Protein AF-A0A443SB41-F1 (afdb_monomer)

Secondary structure (DSSP, 8-state):
-PPPTTHHHHHHHEEGGGTEE----EEEE-TTS-EEEEE-----TTS-HHHHHHHHHHH-HHHHTT--TT-EEEE-GGGGGGHHHHHTTT-EEEE-----S-SS--HHHHHHHHHHHHHHHHHHHHHHHHHHH--

pLDDT: mean 75.36, std 11.05, range [42.34, 88.56]

Solvent-accessible surface area (backbone atoms only — not comparable to full-atom values): 8154 Å² total; per-residue (Å²): 130,87,75,61,82,62,55,64,54,53,65,39,17,43,24,80,93,72,75,40,77,40,84,59,74,45,72,43,65,47,88,89,61,48,72,78,48,70,54,65,63,93,51,46,44,83,61,51,59,22,57,54,52,53,49,43,57,72,73,30,66,72,64,42,68,72,59,55,76,69,40,78,45,80,46,62,75,70,34,61,85,32,45,69,62,40,47,76,60,44,30,43,74,49,59,67,74,78,78,68,97,55,95,67,74,55,73,68,57,45,50,53,38,50,52,56,53,58,55,47,46,47,59,54,51,56,53,47,53,50,52,66,74,73,104

Foldseek 3Di:
DDDPPCPVLQVQQQDPVVRHRDFDWDWDADLVLDTPDTDGDSHGNPDQPLNVVVCCCVPPPVVVVVDDQCAEDLDEPSNVVNCVVCVVVNYHYHYLDDPDPDPDDDPVSVVSNVSSVVSCVSVVVVVVVVVVVPD

Organism: NCBI:txid299467

Nearest PDB structures (foldseek):
  2ejb-assembly1_A  TM=3.699E-01  e=6.389E+00  Aquifex aeolicus
  6erg-assembly1_B  TM=3.037E-01  e=8.723E+00  Homo sapiens

Mean predicted aligned error: 9.42 Å

Structure (mmCIF, N/CA/C/O backbone):
data_AF-A0A443SB41-F1
#
_entry.id   AF-A0A443SB41-F1
#
loop_
_atom_site.group_PDB
_atom_site.id
_atom_site.type_symbol
_atom_site.label_atom_id
_atom_site.label_alt_id
_atom_site.label_comp_id
_atom_site.label_asym_id
_atom_site.label_entity_id
_atom_site.label_seq_id
_atom_site.pdbx_PDB_ins_code
_atom_site.Cartn_x
_atom_site.Cartn_y
_atom_site.Cartn_z
_atom_site.occupancy
_atom_site.B_iso_or_equiv
_atom_site.auth_seq_id
_atom_site.auth_comp_id
_atom_site.auth_asym_id
_atom_site.auth_atom_id
_atom_site.pdbx_PDB_model_num
ATOM 1 N N . MET A 1 1 ? 28.044 5.856 -30.564 1.00 42.34 1 MET A N 1
ATOM 2 C CA . MET A 1 1 ? 27.588 4.981 -29.463 1.00 42.34 1 MET A CA 1
ATOM 3 C C . MET A 1 1 ? 26.073 4.965 -29.483 1.00 42.34 1 MET A C 1
ATOM 5 O O . MET A 1 1 ? 25.466 5.955 -29.084 1.00 42.34 1 MET A O 1
ATOM 9 N N . GLU A 1 2 ? 25.469 3.894 -29.991 1.00 43.00 2 GLU A N 1
ATOM 10 C CA . GLU A 1 2 ? 24.040 3.649 -29.782 1.00 43.00 2 GLU A CA 1
ATOM 11 C C . GLU A 1 2 ? 23.792 3.474 -28.283 1.00 43.00 2 GLU A C 1
ATOM 13 O O . GLU A 1 2 ? 24.423 2.649 -27.621 1.00 43.00 2 GLU A O 1
ATOM 18 N N . LYS A 1 3 ? 22.914 4.307 -27.721 1.00 45.41 3 LYS A N 1
ATOM 19 C CA . LYS A 1 3 ? 22.423 4.106 -26.358 1.00 45.41 3 LYS A CA 1
ATOM 20 C C . LYS A 1 3 ? 21.464 2.927 -26.394 1.00 45.41 3 LYS A C 1
ATOM 22 O O . LYS A 1 3 ? 20.544 2.934 -27.204 1.00 45.41 3 LYS A O 1
ATOM 27 N N . SER A 1 4 ? 21.651 1.957 -25.503 1.00 53.81 4 SER A N 1
ATOM 28 C CA . SER A 1 4 ? 20.680 0.876 -25.351 1.00 53.81 4 SER A CA 1
ATOM 29 C C . SER A 1 4 ? 19.302 1.461 -25.032 1.00 53.81 4 SER A C 1
ATOM 31 O O . SER A 1 4 ? 19.184 2.405 -24.243 1.00 53.81 4 SER A O 1
ATOM 33 N N . GLU A 1 5 ? 18.249 0.901 -25.625 1.00 54.22 5 GLU A N 1
ATOM 34 C CA . GLU A 1 5 ? 16.858 1.332 -25.407 1.00 54.22 5 GLU A CA 1
ATOM 35 C C . GLU A 1 5 ? 16.488 1.344 -23.906 1.00 54.22 5 GLU A C 1
ATOM 37 O O . GLU A 1 5 ? 15.745 2.205 -23.422 1.00 54.22 5 GLU A O 1
ATOM 42 N N . ASN A 1 6 ? 17.135 0.468 -23.131 1.00 55.69 6 ASN A N 1
ATOM 43 C CA . ASN A 1 6 ? 16.977 0.320 -21.685 1.00 55.69 6 ASN A CA 1
ATOM 44 C C . ASN A 1 6 ? 17.624 1.437 -20.841 1.00 55.69 6 ASN A C 1
ATOM 46 O O . ASN A 1 6 ? 17.349 1.533 -19.644 1.00 55.69 6 ASN A O 1
ATOM 50 N N . PHE A 1 7 ? 18.443 2.323 -21.420 1.00 57.91 7 PHE A N 1
ATOM 51 C CA . PHE A 1 7 ? 19.071 3.436 -20.692 1.00 57.91 7 PHE A CA 1
ATOM 52 C C . PHE A 1 7 ? 18.044 4.424 -20.115 1.00 57.91 7 PHE A C 1
ATOM 54 O O . PHE A 1 7 ? 18.226 4.968 -19.022 1.00 57.91 7 PHE A O 1
ATOM 61 N N . SER A 1 8 ? 16.938 4.638 -20.831 1.00 59.19 8 SER A N 1
ATOM 62 C CA . SER A 1 8 ? 15.849 5.517 -20.390 1.00 59.19 8 SER A CA 1
ATOM 63 C C . SER A 1 8 ? 15.158 4.984 -19.126 1.00 59.19 8 SER A C 1
ATOM 65 O O . SER A 1 8 ? 14.913 5.740 -18.181 1.00 59.19 8 SER A O 1
ATOM 67 N N . TYR A 1 9 ? 14.917 3.672 -19.070 1.00 58.69 9 TYR A N 1
ATOM 68 C CA . TYR A 1 9 ? 14.289 2.999 -17.938 1.00 58.69 9 TYR A CA 1
ATOM 69 C C . TYR A 1 9 ? 15.226 2.892 -16.732 1.00 58.69 9 TYR A C 1
ATOM 71 O O . TYR A 1 9 ? 14.799 3.132 -15.603 1.00 58.69 9 TYR A O 1
ATOM 79 N N . LEU A 1 10 ? 16.517 2.639 -16.960 1.00 60.12 10 LEU A N 1
ATOM 80 C CA . LEU A 1 10 ? 17.539 2.659 -15.907 1.00 60.12 10 LEU A CA 1
ATOM 81 C C . LEU A 1 10 ? 17.586 4.018 -15.192 1.00 60.12 10 LEU A C 1
ATOM 83 O O . LEU A 1 10 ? 17.634 4.087 -13.966 1.00 60.12 10 LEU A O 1
ATOM 87 N N . LYS A 1 11 ? 17.490 5.120 -15.945 1.00 59.91 11 LYS A N 1
ATOM 88 C CA . LYS A 1 11 ? 17.503 6.475 -15.376 1.00 59.91 11 LYS A CA 1
ATOM 89 C C . LYS A 1 11 ? 16.230 6.812 -14.585 1.00 59.91 11 LYS A C 1
ATOM 91 O O . LYS A 1 11 ? 16.303 7.573 -13.625 1.00 59.91 11 LYS A O 1
ATOM 96 N N . ARG A 1 12 ? 15.080 6.252 -14.982 1.00 58.34 12 ARG A N 1
ATOM 97 C CA . ARG A 1 12 ? 13.771 6.423 -14.315 1.00 58.34 12 ARG A CA 1
ATOM 98 C C . ARG A 1 12 ? 13.595 5.543 -13.078 1.00 58.34 12 ARG A C 1
ATOM 100 O O . ARG A 1 12 ? 12.954 5.944 -12.117 1.00 58.34 12 ARG A O 1
ATOM 107 N N . SER A 1 13 ? 14.166 4.346 -13.085 1.00 58.28 13 SER A N 1
ATOM 108 C CA . SER A 1 13 ? 14.098 3.414 -11.954 1.00 58.28 13 SER A CA 1
ATOM 109 C C . SER A 1 13 ? 15.161 3.699 -10.888 1.00 58.28 13 SER A C 1
ATOM 111 O O . SER A 1 13 ? 15.070 3.179 -9.779 1.00 58.28 13 SER A O 1
ATOM 113 N N . TYR A 1 14 ? 16.156 4.545 -11.170 1.00 60.03 14 TYR A N 1
ATOM 114 C CA . TYR A 1 14 ? 17.193 4.891 -10.202 1.00 60.03 14 TYR A CA 1
ATOM 115 C C . TYR A 1 14 ? 16.643 5.714 -9.025 1.00 60.03 14 TYR A C 1
ATOM 117 O O . TYR A 1 14 ? 16.198 6.854 -9.176 1.00 60.03 14 TYR A O 1
ATOM 125 N N . CYS A 1 15 ? 16.724 5.151 -7.820 1.00 60.25 15 CYS A N 1
ATOM 126 C CA . CYS A 1 15 ? 16.361 5.824 -6.581 1.00 60.25 15 CYS A CA 1
ATOM 127 C C . CYS A 1 15 ? 17.623 6.347 -5.887 1.00 60.25 15 CYS A C 1
ATOM 129 O O . CYS A 1 15 ? 18.394 5.566 -5.327 1.00 60.25 15 CYS A O 1
ATOM 131 N N . ALA A 1 16 ? 17.807 7.671 -5.863 1.00 56.31 16 ALA A N 1
ATOM 132 C CA . ALA A 1 16 ? 18.978 8.301 -5.246 1.00 56.31 16 ALA A CA 1
ATOM 133 C C . ALA A 1 16 ? 19.135 7.944 -3.756 1.00 56.31 16 ALA A C 1
ATOM 135 O O . ALA A 1 16 ? 20.239 7.666 -3.313 1.00 56.31 16 ALA A O 1
ATOM 136 N N . HIS A 1 17 ? 18.032 7.859 -3.005 1.00 57.94 17 HIS A N 1
ATOM 137 C CA . HIS A 1 17 ? 18.045 7.515 -1.577 1.00 57.94 17 HIS A CA 1
ATOM 138 C C . HIS A 1 17 ? 18.466 6.058 -1.305 1.00 57.94 17 HIS A C 1
ATOM 140 O O . HIS A 1 17 ? 18.934 5.733 -0.217 1.00 57.94 17 HIS A O 1
ATOM 146 N N . LYS A 1 18 ? 18.255 5.144 -2.257 1.00 59.84 18 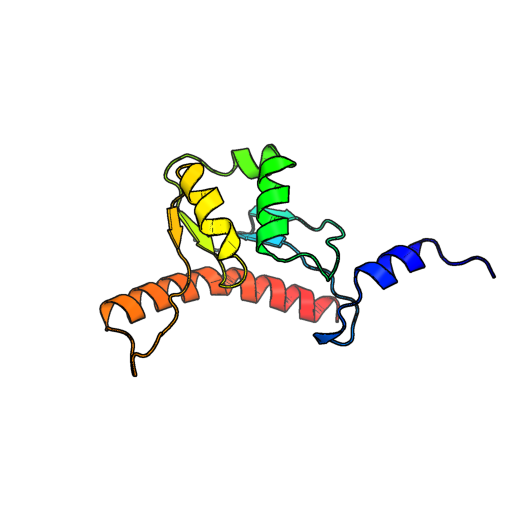LYS A N 1
ATOM 147 C CA . LYS A 1 18 ? 18.626 3.725 -2.112 1.00 59.84 18 LYS A CA 1
ATOM 148 C C . LYS A 1 18 ? 19.861 3.351 -2.928 1.00 59.84 18 LYS A C 1
ATOM 150 O O . LYS A 1 18 ? 20.224 2.181 -2.935 1.00 59.84 18 LYS A O 1
ATOM 155 N N . HIS A 1 19 ? 20.474 4.334 -3.593 1.00 58.53 19 HIS A N 1
ATOM 156 C CA . HIS A 1 19 ? 21.663 4.188 -4.429 1.00 58.53 19 HIS A CA 1
ATOM 157 C C . HIS A 1 19 ? 21.585 2.984 -5.386 1.00 58.53 19 HIS A C 1
ATOM 159 O O . HIS A 1 19 ? 22.535 2.219 -5.518 1.00 58.53 19 HIS A O 1
ATOM 165 N N . GLY A 1 20 ? 20.434 2.791 -6.041 1.00 60.50 20 GLY A N 1
ATOM 166 C CA . GLY A 1 20 ? 20.209 1.632 -6.906 1.00 60.50 20 GLY A CA 1
ATOM 167 C C . GLY A 1 20 ? 18.945 1.720 -7.756 1.00 60.50 20 GLY A C 1
ATOM 168 O O . GLY A 1 20 ? 18.101 2.602 -7.566 1.00 60.50 20 GLY A O 1
ATOM 169 N N . LEU A 1 21 ? 18.825 0.789 -8.705 1.00 62.97 21 LEU A N 1
ATOM 170 C CA . LEU A 1 21 ? 17.631 0.604 -9.529 1.00 62.97 21 LEU A CA 1
ATOM 171 C C . LEU A 1 21 ? 16.519 0.006 -8.666 1.00 62.97 21 LEU A C 1
ATOM 173 O O . LEU A 1 21 ? 16.693 -1.036 -8.037 1.00 62.97 21 LEU A O 1
ATOM 177 N N . LEU A 1 22 ? 15.377 0.681 -8.619 1.00 66.12 22 LEU A N 1
ATOM 178 C CA . LEU A 1 22 ? 14.223 0.293 -7.832 1.00 66.12 22 LEU A CA 1
ATOM 179 C C . LEU A 1 22 ? 13.062 -0.019 -8.771 1.00 66.12 22 LEU A C 1
ATOM 181 O O . LEU A 1 22 ? 12.467 0.877 -9.361 1.00 66.12 22 LEU A O 1
ATOM 185 N N . VAL A 1 23 ? 12.709 -1.297 -8.851 1.00 67.06 23 VAL A N 1
ATOM 186 C CA . VAL A 1 23 ? 11.405 -1.719 -9.361 1.00 67.06 23 VAL A CA 1
ATOM 187 C C . VAL A 1 23 ? 10.463 -1.802 -8.166 1.00 67.06 23 VAL A C 1
ATOM 189 O O . VAL A 1 23 ? 10.793 -2.429 -7.156 1.00 67.06 23 VAL A O 1
ATOM 192 N N . LYS A 1 24 ? 9.311 -1.134 -8.254 1.00 69.12 24 LYS A N 1
ATOM 193 C CA . LYS A 1 24 ? 8.276 -1.144 -7.215 1.00 69.12 24 LYS A CA 1
ATOM 194 C C . LYS A 1 24 ? 7.143 -2.094 -7.627 1.00 69.12 24 LYS A C 1
ATOM 196 O O . LYS A 1 24 ? 6.216 -1.643 -8.299 1.00 69.12 24 LYS A O 1
ATOM 201 N N . PRO A 1 25 ? 7.193 -3.390 -7.268 1.00 71.56 25 PRO A N 1
ATOM 202 C CA . PRO A 1 25 ? 6.050 -4.269 -7.472 1.00 71.56 25 PRO A CA 1
ATOM 203 C C . PRO A 1 25 ? 4.909 -3.833 -6.547 1.00 71.56 25 PRO A C 1
ATOM 205 O O . PRO A 1 25 ? 5.090 -3.738 -5.330 1.00 71.56 25 PRO A O 1
ATOM 208 N N . PHE A 1 26 ? 3.738 -3.566 -7.119 1.00 77.06 26 PHE A N 1
ATOM 209 C CA . PHE A 1 26 ? 2.535 -3.254 -6.361 1.00 77.06 26 PHE A CA 1
ATOM 210 C C . PHE A 1 26 ? 1.722 -4.539 -6.186 1.00 77.06 26 PHE A C 1
ATOM 212 O O . PHE A 1 26 ? 1.138 -5.049 -7.136 1.00 77.06 26 PHE A O 1
ATOM 219 N N . THR A 1 27 ? 1.736 -5.115 -4.986 1.00 82.38 27 THR A N 1
ATOM 220 C CA . THR A 1 27 ? 1.112 -6.419 -4.714 1.00 82.38 27 THR A CA 1
ATOM 221 C C . THR A 1 27 ? -0.193 -6.243 -3.960 1.00 82.38 27 THR A C 1
ATOM 223 O O . THR A 1 27 ? -0.236 -5.532 -2.958 1.00 82.38 27 THR A O 1
ATOM 226 N N . VAL A 1 28 ? -1.232 -6.935 -4.417 1.00 83.50 28 VAL A N 1
ATOM 227 C CA . VAL A 1 28 ? -2.540 -6.989 -3.771 1.00 83.50 28 VAL A CA 1
ATOM 228 C C . VAL A 1 28 ? -2.718 -8.373 -3.175 1.00 83.50 28 VAL A C 1
ATOM 230 O O . VAL A 1 28 ? -2.629 -9.379 -3.879 1.00 83.50 28 VAL A O 1
ATOM 233 N N . CYS A 1 29 ? -2.970 -8.423 -1.872 1.00 83.19 29 CYS A N 1
ATOM 234 C CA . CYS A 1 29 ? -3.175 -9.665 -1.141 1.00 83.19 29 CYS A CA 1
ATOM 235 C C . CYS A 1 29 ? -4.508 -9.633 -0.398 1.00 83.19 29 CYS A C 1
ATOM 237 O O . CYS A 1 29 ? -4.934 -8.590 0.093 1.00 83.19 29 CYS A O 1
ATOM 239 N N . THR A 1 30 ? -5.122 -10.802 -0.263 1.00 81.56 30 THR A N 1
ATOM 240 C CA . THR A 1 30 ? -6.257 -11.030 0.638 1.00 81.56 30 THR A CA 1
ATOM 241 C C . THR A 1 30 ? -5.799 -11.147 2.090 1.00 81.56 30 THR A C 1
ATOM 243 O O . THR A 1 30 ? -4.662 -11.530 2.377 1.00 81.56 30 THR A O 1
ATOM 246 N N . THR A 1 31 ? -6.724 -10.922 3.025 1.00 74.50 31 THR A N 1
ATOM 247 C CA . THR A 1 31 ? -6.534 -11.197 4.462 1.00 74.50 31 THR A CA 1
ATOM 248 C C . THR A 1 31 ? -6.251 -12.670 4.764 1.00 74.50 31 THR A C 1
ATOM 250 O O . THR A 1 31 ? -5.631 -12.979 5.778 1.00 74.50 31 THR A O 1
ATOM 253 N N . THR A 1 32 ? -6.645 -13.576 3.866 1.00 76.38 32 THR A N 1
ATOM 254 C CA . THR A 1 32 ? -6.366 -15.018 3.935 1.00 76.38 32 THR A CA 1
ATOM 255 C C . THR A 1 32 ? -4.950 -15.401 3.502 1.00 76.38 32 THR A C 1
ATOM 257 O O . THR A 1 32 ? -4.557 -16.553 3.649 1.00 76.38 32 THR A O 1
ATOM 260 N N . GLY A 1 33 ? -4.171 -14.451 2.978 1.00 72.75 33 GLY A N 1
ATOM 261 C CA . GLY A 1 33 ? -2.775 -14.666 2.608 1.00 72.75 33 GLY A CA 1
ATOM 262 C C . GLY A 1 33 ? -2.526 -15.041 1.148 1.00 72.75 33 GLY A C 1
ATOM 263 O O . GLY A 1 33 ? -1.380 -15.266 0.766 1.00 72.75 33 GLY A O 1
ATOM 264 N N . TYR A 1 34 ? -3.566 -15.057 0.315 1.00 79.00 34 TYR A N 1
ATOM 265 C CA . TYR A 1 34 ? -3.427 -15.255 -1.126 1.00 79.00 34 TYR A CA 1
ATOM 266 C C . TYR A 1 34 ? -3.112 -13.935 -1.825 1.00 79.00 34 TYR A C 1
ATOM 268 O O . TYR A 1 34 ? -3.774 -12.924 -1.573 1.00 79.00 34 TYR A O 1
ATOM 276 N N . VAL A 1 35 ? -2.126 -13.962 -2.722 1.00 81.62 35 VAL A N 1
ATOM 277 C CA . VAL A 1 35 ? -1.849 -12.864 -3.655 1.00 81.62 35 VAL A CA 1
ATOM 278 C C . VAL A 1 35 ? -2.906 -12.911 -4.752 1.00 81.62 35 VAL A C 1
ATOM 280 O O . VAL A 1 35 ? -3.024 -13.926 -5.432 1.00 81.62 35 VAL A O 1
ATOM 283 N N . ILE A 1 36 ? -3.676 -11.834 -4.900 1.00 81.12 36 ILE A N 1
ATOM 284 C CA . ILE A 1 36 ? -4.676 -11.708 -5.968 1.00 81.12 36 ILE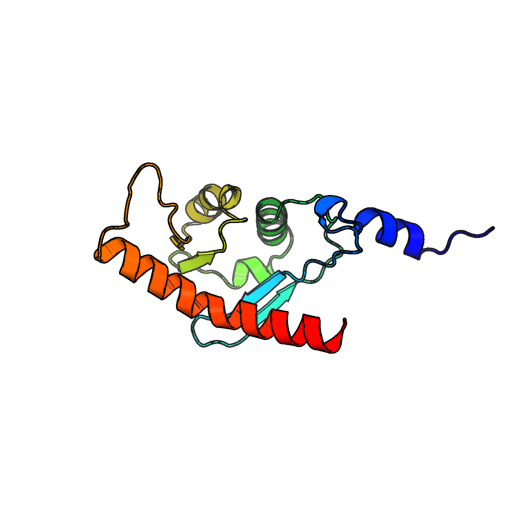 A CA 1
ATOM 285 C C . ILE A 1 36 ? -3.968 -11.321 -7.259 1.00 81.12 36 ILE A C 1
ATOM 287 O O . ILE A 1 36 ? -4.141 -11.968 -8.284 1.00 81.12 36 ILE A O 1
ATOM 291 N N . ASP A 1 37 ? -3.165 -10.261 -7.190 1.00 79.44 37 ASP A N 1
ATOM 292 C CA . ASP A 1 37 ? -2.485 -9.722 -8.358 1.00 79.44 37 ASP A CA 1
ATOM 293 C C . ASP A 1 37 ? -1.220 -8.955 -7.955 1.00 79.44 37 ASP A C 1
ATOM 295 O O . ASP A 1 37 ? -1.064 -8.483 -6.820 1.00 79.44 37 ASP A O 1
ATOM 299 N N . MET A 1 38 ? -0.299 -8.828 -8.904 1.00 77.00 38 MET A N 1
ATOM 300 C CA . MET A 1 38 ? 0.904 -8.024 -8.787 1.00 77.00 38 MET A CA 1
ATOM 301 C C . MET A 1 38 ? 1.000 -7.067 -9.971 1.00 77.00 38 MET A C 1
ATOM 303 O O . MET A 1 38 ? 1.458 -7.409 -11.059 1.00 77.00 38 MET A O 1
ATOM 307 N N . PHE A 1 39 ? 0.638 -5.814 -9.726 1.00 74.56 39 PHE A N 1
ATOM 308 C CA . PHE A 1 39 ? 0.754 -4.744 -10.699 1.00 74.56 39 PHE A CA 1
ATOM 309 C C . PHE A 1 39 ? 2.206 -4.256 -10.759 1.00 74.56 39 PHE A C 1
ATOM 311 O O . PHE A 1 39 ? 2.717 -3.599 -9.852 1.00 74.56 39 PHE A O 1
ATOM 318 N N . GLY A 1 40 ? 2.890 -4.603 -11.846 1.00 58.84 40 GLY A N 1
ATOM 319 C CA . GLY A 1 40 ? 4.316 -4.345 -12.050 1.00 58.84 40 GLY A CA 1
ATOM 320 C C . GLY A 1 40 ? 4.611 -3.435 -13.238 1.00 58.84 40 GLY A C 1
ATOM 321 O O . GLY A 1 40 ? 5.475 -3.764 -14.046 1.00 58.84 40 GLY A O 1
ATOM 322 N N . ARG A 1 41 ? 3.904 -2.307 -13.393 1.00 58.91 41 ARG A N 1
ATOM 323 C CA . ARG A 1 41 ? 4.328 -1.325 -14.403 1.00 58.91 41 ARG A CA 1
ATOM 324 C C . ARG A 1 41 ? 5.688 -0.710 -14.015 1.00 58.91 41 ARG A C 1
ATOM 326 O O . ARG A 1 41 ? 6.003 -0.646 -12.826 1.00 58.91 41 ARG A O 1
ATOM 333 N N . PRO A 1 42 ? 6.473 -0.226 -14.998 1.00 59.38 42 PRO A N 1
ATOM 334 C CA . PRO A 1 42 ? 7.611 0.686 -14.839 1.00 59.38 42 PRO A CA 1
ATOM 335 C C . PRO A 1 42 ? 7.295 1.970 -14.047 1.00 59.38 42 PRO A C 1
ATOM 337 O O . PRO A 1 42 ? 7.348 3.066 -14.605 1.00 59.38 42 PRO A O 1
ATOM 340 N N . TYR A 1 43 ? 6.936 1.884 -12.767 1.00 63.91 43 TYR A N 1
ATOM 341 C CA . TYR A 1 43 ? 6.704 3.076 -11.962 1.00 63.91 43 TYR A CA 1
ATOM 342 C C . TYR A 1 43 ? 8.038 3.779 -11.725 1.00 63.91 43 TYR A C 1
ATOM 344 O O . TYR A 1 43 ? 8.998 3.173 -11.246 1.00 63.91 43 TYR A O 1
ATOM 352 N N . ASP A 1 44 ? 8.095 5.060 -12.087 1.00 61.50 44 ASP A N 1
ATOM 353 C CA . ASP A 1 44 ? 9.265 5.899 -11.855 1.00 61.50 44 ASP A CA 1
ATOM 354 C C . ASP A 1 44 ? 9.614 5.870 -10.357 1.00 61.50 44 ASP A C 1
ATOM 356 O O . ASP A 1 44 ? 8.733 5.953 -9.492 1.00 61.50 44 ASP A O 1
ATOM 360 N N . GLY A 1 45 ? 10.903 5.757 -10.031 1.00 59.44 45 GLY A N 1
ATOM 361 C CA . GLY A 1 45 ? 11.380 5.723 -8.648 1.00 59.44 45 GLY A CA 1
ATOM 362 C C . GLY A 1 45 ? 10.989 6.971 -7.846 1.00 59.44 45 GLY A C 1
ATOM 363 O O . GLY A 1 45 ? 11.010 6.936 -6.614 1.00 59.44 45 GLY A O 1
ATOM 364 N N . LYS A 1 46 ? 10.604 8.055 -8.535 1.00 62.09 46 LYS A N 1
ATOM 365 C CA . LYS A 1 46 ? 10.137 9.326 -7.962 1.00 62.09 46 LYS A CA 1
ATOM 366 C C . LYS A 1 46 ? 8.641 9.372 -7.647 1.00 62.09 46 LYS A C 1
ATOM 368 O O . LYS A 1 46 ? 8.216 10.269 -6.919 1.00 62.09 46 LYS A O 1
ATOM 373 N N . SER A 1 47 ? 7.837 8.452 -8.176 1.00 68.75 47 SER A N 1
ATOM 374 C CA . SER A 1 47 ? 6.399 8.432 -7.903 1.00 68.75 47 SER A CA 1
ATOM 375 C C . SER A 1 47 ? 6.140 7.951 -6.477 1.00 68.75 47 SER A C 1
ATOM 377 O O . SER A 1 47 ? 6.656 6.910 -6.049 1.00 68.75 47 SER A O 1
ATOM 379 N N . SER A 1 48 ? 5.356 8.728 -5.724 1.00 74.69 48 SER A N 1
ATOM 380 C CA . SER A 1 48 ? 4.905 8.321 -4.395 1.00 74.69 48 SER A CA 1
ATOM 381 C C . SER A 1 48 ? 3.938 7.150 -4.511 1.00 74.69 48 SER A C 1
ATOM 383 O O . SER A 1 48 ? 3.194 7.030 -5.486 1.00 74.69 48 SER A O 1
ATOM 385 N N . ASP A 1 49 ? 3.941 6.284 -3.503 1.00 76.81 49 ASP A N 1
ATOM 386 C CA . ASP A 1 49 ? 3.135 5.066 -3.540 1.00 76.81 49 ASP A CA 1
ATOM 387 C C . ASP A 1 49 ? 1.629 5.412 -3.561 1.00 76.81 49 ASP A C 1
ATOM 389 O O . ASP A 1 49 ? 0.862 4.801 -4.301 1.00 76.81 49 ASP A O 1
ATOM 393 N N . ALA A 1 50 ? 1.221 6.491 -2.878 1.00 82.12 50 ALA A N 1
ATOM 394 C CA . ALA A 1 50 ? -0.132 7.048 -2.962 1.00 82.12 50 ALA A CA 1
ATOM 395 C C . ALA A 1 50 ? -0.550 7.451 -4.391 1.00 82.12 50 ALA A C 1
ATOM 397 O O . ALA A 1 50 ? -1.670 7.163 -4.805 1.00 82.12 50 ALA A O 1
ATOM 398 N N . LYS A 1 51 ? 0.343 8.081 -5.171 1.00 82.38 51 LYS A N 1
ATOM 399 C CA . LYS A 1 51 ? 0.049 8.453 -6.568 1.00 82.38 51 LYS A CA 1
ATOM 400 C C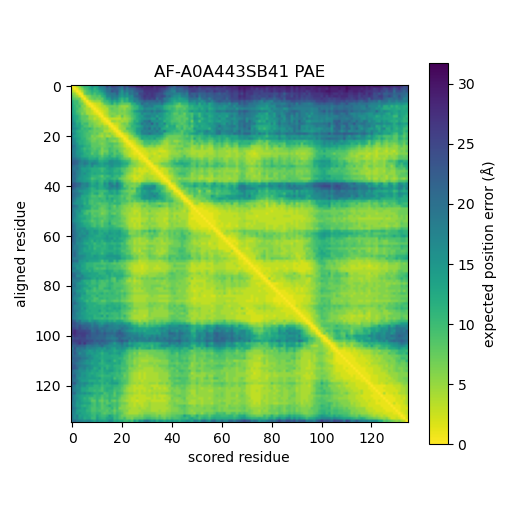 . LYS A 1 51 ? -0.118 7.230 -7.457 1.00 82.38 51 LYS A C 1
ATOM 402 O O . LYS A 1 51 ? -1.037 7.205 -8.264 1.00 82.38 51 LYS A O 1
ATOM 407 N N . ILE A 1 52 ? 0.728 6.219 -7.263 1.00 82.38 52 ILE A N 1
ATOM 408 C CA . ILE A 1 52 ? 0.638 4.946 -7.989 1.00 82.38 52 ILE A CA 1
ATOM 409 C C . ILE A 1 52 ? -0.714 4.275 -7.718 1.00 82.38 52 ILE A C 1
ATOM 411 O O . ILE A 1 52 ? -1.358 3.802 -8.649 1.00 82.38 52 ILE A O 1
ATOM 415 N N . LEU A 1 53 ? -1.172 4.281 -6.461 1.00 84.12 53 LEU A N 1
ATOM 416 C CA . LEU A 1 53 ? -2.475 3.728 -6.092 1.00 84.12 53 LEU A CA 1
ATOM 417 C C . LEU A 1 53 ? -3.632 4.474 -6.771 1.00 84.12 53 LEU A C 1
ATOM 419 O O . LEU A 1 53 ? -4.506 3.843 -7.359 1.00 84.12 53 LEU A O 1
ATOM 423 N N . MET A 1 54 ? -3.623 5.809 -6.729 1.00 84.44 54 MET A N 1
ATOM 424 C CA . MET A 1 54 ? -4.654 6.625 -7.382 1.00 84.44 54 MET A CA 1
ATOM 425 C C . MET A 1 54 ? -4.675 6.410 -8.901 1.00 84.44 54 MET A C 1
ATOM 427 O O . MET A 1 54 ? -5.743 6.248 -9.487 1.00 84.44 54 MET A O 1
ATOM 431 N N . GLU A 1 55 ? -3.502 6.352 -9.533 1.00 84.06 55 GLU A N 1
ATOM 432 C CA . GLU A 1 55 ? -3.369 6.077 -10.965 1.00 84.06 55 GLU A CA 1
ATOM 433 C C . GLU A 1 55 ? -3.901 4.680 -11.326 1.00 84.06 55 GLU A C 1
ATOM 435 O O . GLU A 1 55 ? -4.635 4.539 -12.303 1.00 84.06 55 GLU A O 1
ATOM 440 N N . LEU A 1 56 ? -3.605 3.662 -10.509 1.00 83.69 56 LEU A N 1
ATOM 441 C CA . LEU A 1 56 ? -4.146 2.307 -10.6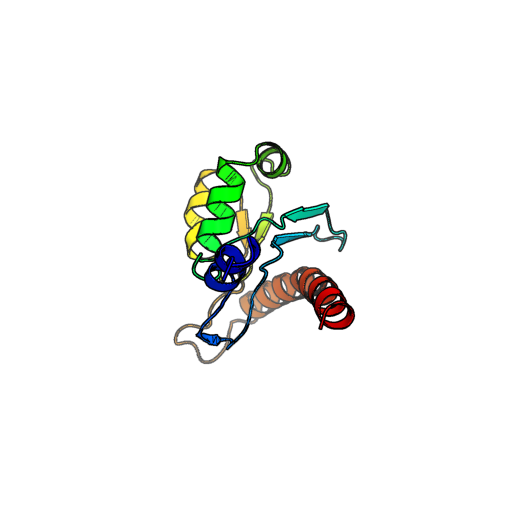62 1.00 83.69 56 LEU A CA 1
ATOM 442 C C . LEU A 1 56 ? -5.676 2.291 -10.611 1.00 83.69 56 LEU A C 1
ATOM 444 O O . LEU A 1 56 ? -6.301 1.680 -11.474 1.00 83.69 56 LEU A O 1
ATOM 448 N N . PHE A 1 57 ? -6.279 2.995 -9.651 1.00 83.38 57 PHE A N 1
ATOM 449 C CA . PHE A 1 57 ? -7.738 3.105 -9.539 1.00 83.38 57 PHE A CA 1
ATOM 450 C C . PHE A 1 57 ? -8.388 3.824 -10.730 1.00 83.38 57 PHE A C 1
ATOM 452 O O . PHE A 1 57 ? -9.527 3.517 -11.083 1.00 83.38 57 PHE A O 1
ATOM 459 N N . GLN A 1 58 ? -7.688 4.779 -11.347 1.00 82.31 58 GLN A N 1
ATOM 460 C CA . GLN A 1 58 ? -8.195 5.530 -12.499 1.00 82.31 58 GLN A CA 1
ATOM 461 C C . GLN A 1 58 ? -8.023 4.778 -13.823 1.00 82.31 58 GLN A C 1
ATOM 463 O O . GLN A 1 58 ? -8.917 4.807 -14.664 1.00 82.31 58 GLN A O 1
ATOM 468 N N . GLN A 1 59 ? -6.878 4.125 -14.027 1.00 81.12 59 GLN A N 1
ATOM 469 C CA . GLN A 1 59 ? -6.514 3.531 -15.316 1.00 81.12 59 GLN A CA 1
ATOM 470 C C . GLN A 1 59 ? -6.884 2.053 -15.442 1.00 81.12 59 GLN A C 1
ATOM 472 O O . GLN A 1 59 ? -7.028 1.561 -16.560 1.00 81.12 59 GLN A O 1
ATOM 477 N N . ASN A 1 60 ? -6.986 1.323 -14.328 1.00 81.38 60 ASN A N 1
ATOM 478 C CA . ASN A 1 60 ? -7.227 -0.113 -14.346 1.00 81.38 60 ASN A CA 1
ATOM 479 C C . ASN A 1 60 ? -8.628 -0.439 -13.818 1.00 81.38 60 ASN A C 1
ATOM 481 O O . ASN A 1 60 ? -8.861 -0.562 -12.615 1.00 81.38 60 ASN A O 1
ATOM 485 N N . THR A 1 61 ? -9.562 -0.624 -14.750 1.00 78.94 61 THR A N 1
ATOM 486 C CA . THR A 1 61 ? -10.940 -1.031 -14.451 1.00 78.94 61 THR A CA 1
ATOM 487 C C . THR A 1 61 ? -11.005 -2.395 -13.771 1.00 78.94 61 THR A C 1
ATOM 489 O O . THR A 1 61 ? -11.819 -2.570 -12.871 1.00 78.94 61 THR A O 1
ATOM 492 N N . ALA A 1 62 ? -10.121 -3.336 -14.122 1.00 78.94 62 ALA A N 1
ATOM 493 C CA . ALA A 1 62 ? -10.071 -4.642 -13.470 1.00 78.94 62 ALA A CA 1
ATOM 494 C C . ALA A 1 62 ? -9.684 -4.512 -11.993 1.00 78.94 62 ALA A C 1
ATOM 496 O O . ALA A 1 62 ? -10.327 -5.125 -11.151 1.00 78.94 62 ALA A O 1
ATOM 497 N N . PHE A 1 63 ? -8.706 -3.656 -11.672 1.00 82.25 63 PHE A N 1
ATOM 498 C CA . PHE A 1 63 ? -8.329 -3.380 -10.284 1.00 82.25 63 PHE A CA 1
ATOM 499 C C . PHE A 1 63 ? -9.474 -2.729 -9.505 1.00 82.25 63 PHE A C 1
ATOM 501 O O . PHE A 1 63 ? -9.770 -3.157 -8.397 1.00 82.25 63 PHE A O 1
ATOM 508 N N . ARG A 1 64 ? -10.167 -1.746 -10.093 1.00 81.88 6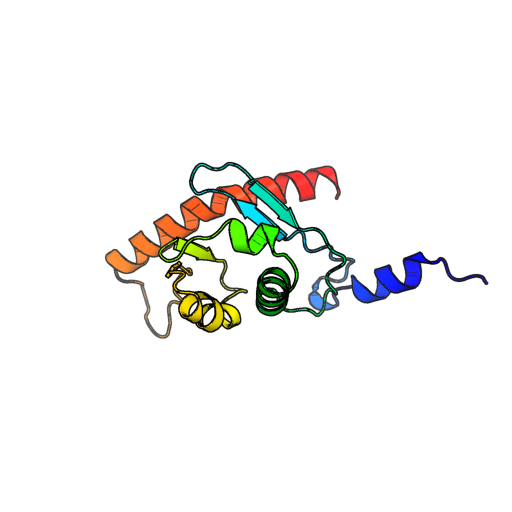4 ARG A N 1
ATOM 509 C CA . ARG A 1 64 ? -11.329 -1.112 -9.453 1.00 81.88 64 ARG A CA 1
ATOM 510 C C . ARG A 1 64 ? -12.469 -2.104 -9.200 1.00 81.88 64 ARG A C 1
ATOM 512 O O . ARG A 1 64 ? -13.083 -2.040 -8.144 1.00 81.88 64 ARG A O 1
ATOM 519 N N . ASN A 1 65 ? -12.712 -3.027 -10.128 1.00 83.69 65 ASN A N 1
ATOM 520 C CA . ASN A 1 65 ? -13.752 -4.052 -10.006 1.00 83.69 65 ASN A CA 1
ATOM 521 C C . ASN A 1 65 ? -13.454 -5.109 -8.929 1.00 83.69 65 ASN A C 1
ATOM 523 O O . ASN A 1 65 ? -14.347 -5.881 -8.591 1.00 83.69 65 ASN A O 1
ATOM 527 N N . LEU A 1 66 ? -12.229 -5.161 -8.391 1.00 80.75 66 LEU A N 1
ATOM 528 C CA . LEU A 1 66 ? -11.918 -6.008 -7.235 1.00 80.75 66 LEU A CA 1
ATOM 529 C C . LEU A 1 66 ? -12.538 -5.478 -5.937 1.00 80.75 66 LEU A C 1
ATOM 531 O O . LEU A 1 66 ? -12.626 -6.237 -4.977 1.00 80.75 66 LEU A O 1
ATOM 535 N N . PHE A 1 67 ? -12.931 -4.201 -5.897 1.00 83.06 67 PHE A N 1
ATOM 536 C CA . PHE A 1 67 ? -13.427 -3.544 -4.693 1.00 83.06 67 PHE A CA 1
ATOM 537 C C . PHE A 1 67 ? -14.910 -3.223 -4.818 1.00 83.06 67 PHE A C 1
ATOM 539 O O . PHE A 1 67 ? -15.361 -2.646 -5.810 1.00 83.06 67 PHE A O 1
ATOM 546 N N . ASN A 1 68 ? -15.651 -3.535 -3.763 1.00 83.25 68 ASN A N 1
ATOM 547 C CA . ASN A 1 68 ? -17.037 -3.143 -3.587 1.00 83.25 68 ASN A CA 1
ATOM 548 C C . ASN A 1 68 ? -17.156 -2.045 -2.516 1.00 83.25 68 ASN A C 1
ATOM 550 O O . ASN A 1 68 ? -16.328 -1.963 -1.603 1.00 83.25 68 ASN A O 1
ATOM 554 N N . PRO A 1 69 ? -18.197 -1.193 -2.589 1.00 82.88 69 PRO A N 1
ATOM 555 C CA . PRO A 1 69 ? -18.490 -0.236 -1.527 1.00 82.88 69 PRO A CA 1
ATOM 556 C C . PRO A 1 69 ? -18.661 -0.952 -0.178 1.00 82.88 69 PRO A C 1
ATOM 558 O O . PRO A 1 69 ? -19.483 -1.859 -0.059 1.00 82.8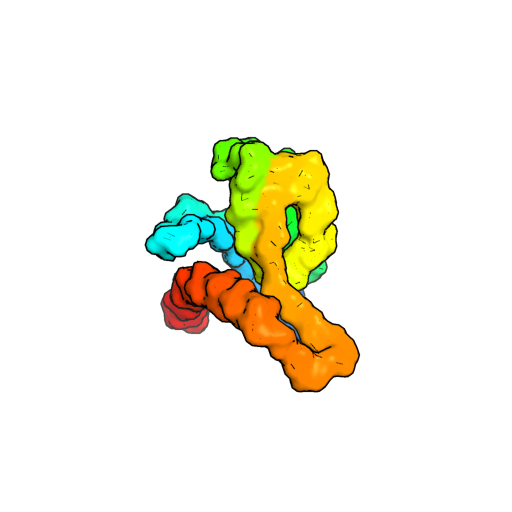8 69 PRO A O 1
ATOM 561 N N . GLY A 1 70 ? -17.908 -0.527 0.837 1.00 83.31 70 GLY A N 1
ATOM 562 C CA . GLY A 1 70 ? -17.887 -1.139 2.170 1.00 83.31 70 GLY A CA 1
ATOM 563 C C . GLY A 1 70 ? -16.706 -2.077 2.437 1.00 83.31 70 GLY A C 1
ATOM 564 O O . GLY A 1 70 ? -16.525 -2.485 3.584 1.00 83.31 70 GLY A O 1
ATOM 565 N N . ASP A 1 71 ? -15.882 -2.381 1.431 1.00 86.94 71 A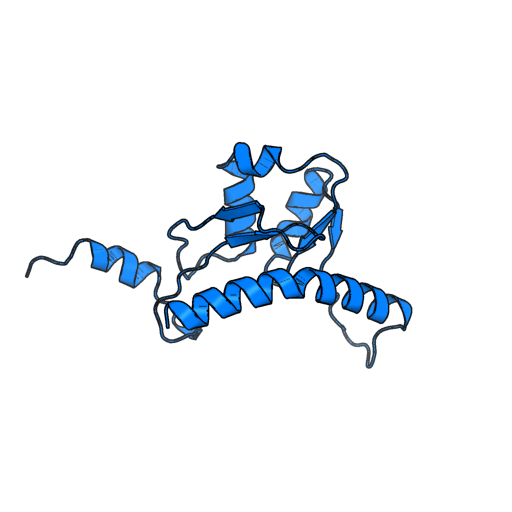SP A N 1
ATOM 566 C CA . ASP A 1 71 ? -14.677 -3.185 1.629 1.00 86.94 71 ASP A CA 1
ATOM 567 C C . ASP A 1 71 ? -13.628 -2.458 2.482 1.00 86.94 71 ASP A C 1
ATOM 569 O O . ASP A 1 71 ? -13.508 -1.228 2.462 1.00 86.94 71 ASP A O 1
ATOM 573 N N . ILE A 1 72 ? -12.836 -3.246 3.217 1.00 86.69 72 ILE A N 1
ATOM 574 C CA . ILE A 1 72 ? -11.755 -2.754 4.075 1.00 86.69 72 ILE A CA 1
ATOM 575 C C . ILE A 1 72 ? -10.417 -2.950 3.366 1.00 86.69 72 ILE A C 1
ATOM 577 O O . ILE A 1 72 ? -9.952 -4.075 3.167 1.00 86.69 72 ILE A O 1
ATOM 581 N N . MET A 1 73 ? -9.756 -1.844 3.042 1.00 87.12 73 MET A N 1
ATOM 582 C CA . MET A 1 73 ? -8.393 -1.830 2.531 1.00 87.12 73 MET A CA 1
ATOM 583 C C . MET A 1 73 ? -7.396 -1.565 3.654 1.00 87.12 73 MET A C 1
ATOM 585 O O . MET A 1 73 ? -7.375 -0.501 4.272 1.00 87.12 73 MET A O 1
ATOM 589 N N . VAL A 1 74 ? -6.507 -2.532 3.869 1.00 86.94 74 VAL A N 1
ATOM 590 C CA . VAL A 1 74 ? -5.385 -2.397 4.797 1.00 86.94 74 VAL A CA 1
ATOM 591 C C . VAL A 1 74 ? -4.175 -1.866 4.040 1.00 86.94 74 VAL A C 1
ATOM 593 O O . VAL A 1 74 ? -3.652 -2.539 3.151 1.00 86.94 74 VAL A O 1
ATOM 596 N N . LEU A 1 75 ? -3.716 -0.667 4.394 1.00 85.31 75 LEU A N 1
ATOM 597 C CA . LEU A 1 75 ? -2.651 0.023 3.672 1.00 85.31 75 LEU A CA 1
ATOM 598 C C . LEU A 1 75 ? -1.422 0.298 4.534 1.00 85.31 75 LEU A C 1
ATOM 600 O O . LEU A 1 75 ? -1.474 0.498 5.749 1.00 85.31 75 LEU A O 1
ATOM 604 N N . ASP A 1 76 ? -0.276 0.339 3.856 1.00 80.44 76 ASP A N 1
ATOM 605 C CA . ASP A 1 76 ? 0.982 0.760 4.452 1.00 80.44 76 ASP A CA 1
ATOM 606 C C . ASP A 1 76 ? 1.051 2.285 4.628 1.00 80.44 76 ASP A C 1
ATOM 608 O O . ASP A 1 76 ? 0.390 3.058 3.936 1.00 80.44 76 ASP A O 1
ATOM 612 N N . ARG A 1 77 ? 1.923 2.750 5.528 1.00 77.00 77 ARG A N 1
ATOM 613 C CA . ARG A 1 77 ? 2.041 4.185 5.866 1.00 77.00 77 ARG A CA 1
ATOM 614 C C . ARG A 1 77 ? 2.319 5.103 4.666 1.00 77.00 77 ARG A C 1
ATOM 616 O O . ARG A 1 77 ? 1.963 6.274 4.713 1.00 77.00 77 ARG A O 1
ATOM 623 N N . GLY A 1 78 ? 2.960 4.591 3.613 1.00 77.06 78 GLY A N 1
ATOM 624 C CA . GLY A 1 78 ? 3.277 5.353 2.397 1.00 77.06 78 GLY A CA 1
ATOM 625 C C . GLY A 1 78 ? 2.057 5.745 1.555 1.00 77.06 78 GLY A C 1
ATOM 626 O O . GLY A 1 78 ? 2.188 6.557 0.643 1.00 77.06 78 GLY A O 1
ATOM 627 N N . PHE A 1 79 ? 0.877 5.205 1.871 1.00 82.88 79 PHE A N 1
ATOM 628 C CA . PHE A 1 79 ? -0.375 5.460 1.156 1.00 82.88 79 PHE A CA 1
ATOM 629 C C . PHE A 1 79 ? -1.286 6.468 1.859 1.00 82.88 79 PHE A C 1
ATOM 631 O O . PHE A 1 79 ? -2.435 6.626 1.459 1.00 82.88 79 PHE A O 1
ATOM 638 N N . ARG A 1 80 ? -0.793 7.164 2.892 1.00 81.88 80 ARG A N 1
ATOM 639 C CA . ARG A 1 80 ? -1.593 8.121 3.668 1.00 81.88 80 ARG A CA 1
ATOM 640 C C . ARG A 1 80 ? -2.290 9.160 2.785 1.00 81.88 80 ARG A C 1
ATOM 642 O O . ARG A 1 80 ? -3.458 9.443 2.999 1.00 81.88 80 ARG A O 1
ATOM 649 N N . ASP A 1 81 ? -1.606 9.676 1.770 1.00 84.50 81 ASP A N 1
ATOM 650 C CA . ASP A 1 81 ? -2.173 10.711 0.897 1.00 84.50 81 ASP A CA 1
ATOM 651 C C . ASP A 1 81 ? -3.299 10.185 -0.016 1.00 84.50 81 ASP A C 1
ATOM 653 O O . ASP A 1 81 ? -4.012 10.973 -0.628 1.00 84.50 81 ASP A O 1
ATOM 657 N N . ALA A 1 82 ? -3.471 8.862 -0.116 1.00 86.06 82 ALA A N 1
ATOM 658 C CA . ALA A 1 82 ? -4.538 8.234 -0.889 1.00 86.06 82 ALA A CA 1
ATOM 659 C C . ALA A 1 82 ? -5.775 7.883 -0.042 1.00 86.06 82 ALA A C 1
ATOM 661 O O . ALA A 1 82 ? -6.781 7.475 -0.617 1.00 86.06 82 ALA A O 1
ATOM 662 N N . THR A 1 83 ? -5.754 8.040 1.291 1.00 86.31 83 THR A N 1
ATOM 663 C CA . THR A 1 83 ? -6.898 7.629 2.131 1.00 86.31 83 THR A CA 1
ATOM 664 C C . THR A 1 83 ? -8.156 8.417 1.811 1.00 86.31 83 THR A C 1
ATOM 666 O O . THR A 1 83 ? -9.195 7.814 1.579 1.00 86.31 83 THR A O 1
ATOM 669 N N . THR A 1 84 ? -8.046 9.742 1.686 1.00 86.62 84 THR A N 1
ATOM 670 C CA . THR A 1 84 ? -9.183 10.614 1.355 1.00 86.62 84 THR A CA 1
ATOM 671 C C . THR A 1 84 ? -9.817 10.228 0.017 1.00 86.62 84 THR A C 1
ATOM 673 O O . THR A 1 84 ? -11.034 10.273 -0.142 1.00 86.62 84 THR A O 1
ATOM 676 N N . PHE A 1 85 ? -8.995 9.809 -0.949 1.00 87.19 85 PHE A N 1
ATOM 677 C CA . PHE A 1 85 ? -9.473 9.348 -2.249 1.00 87.19 85 PHE A CA 1
ATOM 678 C C . PHE A 1 85 ? -10.250 8.029 -2.139 1.00 87.19 85 PHE A C 1
ATOM 680 O O . PHE A 1 85 ? -11.319 7.902 -2.728 1.00 87.19 85 PHE A O 1
ATOM 687 N N . LEU A 1 86 ? -9.762 7.070 -1.354 1.00 86.25 86 LEU A N 1
ATOM 688 C CA . LEU A 1 86 ? -10.432 5.780 -1.155 1.00 86.25 86 LEU A CA 1
ATOM 689 C C . LEU A 1 86 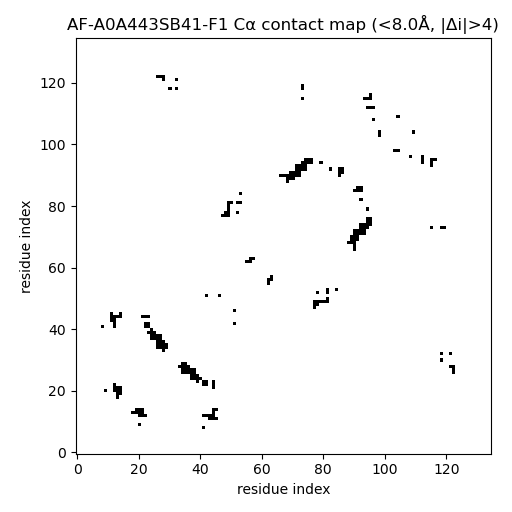? -11.727 5.915 -0.348 1.00 86.25 86 LEU A C 1
ATOM 691 O O . LEU A 1 86 ? -12.742 5.321 -0.706 1.00 86.25 86 LEU A O 1
ATOM 695 N N . GLU A 1 87 ? -11.721 6.755 0.685 1.00 87.69 87 GLU A N 1
ATOM 696 C CA . GLU A 1 87 ? -12.909 7.060 1.486 1.00 87.69 87 GLU A CA 1
ATOM 697 C C . GLU A 1 87 ? -14.014 7.685 0.620 1.00 87.69 87 GLU A C 1
ATOM 699 O O . GLU A 1 87 ? -15.181 7.325 0.762 1.00 87.69 87 GLU A O 1
ATOM 704 N N . SER A 1 88 ? -13.656 8.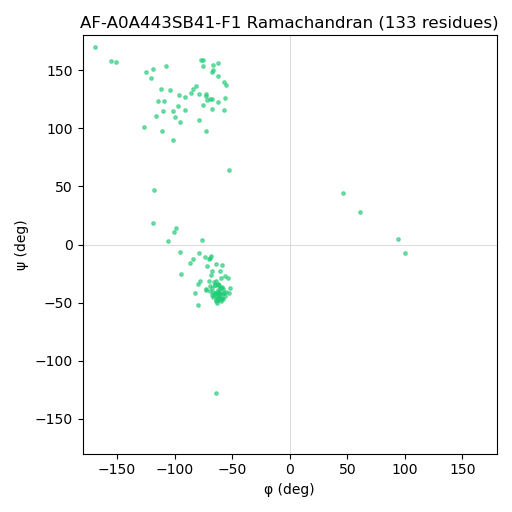535 -0.356 1.00 87.19 88 SER A N 1
ATOM 705 C CA . SER A 1 88 ? -14.615 9.092 -1.327 1.00 87.19 88 SER A CA 1
ATOM 706 C C . SER A 1 88 ? -15.269 8.045 -2.243 1.00 87.19 88 SER A C 1
ATOM 708 O O . SER A 1 88 ? -16.298 8.318 -2.856 1.00 87.19 88 SER A O 1
ATOM 710 N N . MET A 1 89 ? -14.693 6.841 -2.326 1.00 83.06 89 MET A N 1
ATOM 711 C CA . MET A 1 89 ? -15.232 5.694 -3.066 1.00 83.06 89 MET A CA 1
ATOM 712 C C . MET A 1 89 ? -15.969 4.697 -2.163 1.00 83.06 89 MET A C 1
ATOM 714 O O . MET A 1 89 ? -16.233 3.573 -2.589 1.00 83.06 89 MET A O 1
ATOM 718 N N . ASN A 1 90 ? -16.299 5.088 -0.927 1.00 85.75 90 ASN A N 1
ATOM 719 C CA . ASN A 1 90 ? -16.910 4.230 0.090 1.00 85.75 90 ASN A CA 1
ATOM 720 C C . ASN A 1 90 ? -16.043 3.018 0.486 1.00 85.75 90 ASN A C 1
ATOM 722 O O . ASN A 1 90 ? -16.573 1.990 0.910 1.00 85.75 90 ASN A O 1
ATOM 726 N N . ILE A 1 91 ? -14.718 3.127 0.377 1.00 87.62 91 ILE A N 1
ATOM 727 C CA . ILE A 1 91 ? -13.784 2.097 0.841 1.00 87.62 91 ILE A CA 1
ATOM 728 C C . ILE A 1 91 ? -13.291 2.479 2.238 1.00 87.62 91 ILE A C 1
ATOM 730 O O . ILE A 1 91 ? -12.817 3.596 2.454 1.00 87.62 91 ILE A O 1
ATOM 734 N N . GLN A 1 92 ? -13.383 1.552 3.191 1.00 88.56 92 GLN A N 1
ATOM 735 C CA . GLN A 1 92 ? -12.845 1.749 4.536 1.00 88.56 92 GLN A CA 1
ATOM 736 C C . GLN A 1 92 ? -11.335 1.527 4.517 1.00 88.56 92 GLN A C 1
ATOM 738 O O . GLN A 1 92 ? -10.859 0.512 4.013 1.00 88.56 92 GLN A O 1
ATOM 743 N N . VAL A 1 93 ? -10.566 2.463 5.068 1.00 86.81 93 VAL A N 1
ATOM 744 C CA . VAL A 1 93 ? -9.102 2.399 5.037 1.00 86.81 93 VAL A CA 1
ATOM 745 C C . VAL A 1 93 ? -8.541 2.221 6.441 1.00 86.81 93 VAL A C 1
ATOM 747 O O . VAL A 1 93 ? -8.742 3.058 7.314 1.00 86.81 93 VAL A O 1
ATOM 750 N N . GLU A 1 94 ? -7.765 1.156 6.631 1.00 86.31 94 GLU A N 1
ATOM 751 C CA . GLU A 1 94 ? -7.053 0.869 7.876 1.00 86.31 94 GLU A CA 1
ATOM 752 C C . GLU A 1 94 ? -5.545 1.043 7.663 1.00 86.31 94 GLU A C 1
ATOM 754 O O . GLU A 1 94 ? -4.908 0.309 6.900 1.00 86.31 94 GLU A O 1
ATOM 759 N N . ILE A 1 95 ? -4.954 2.023 8.350 1.00 81.88 95 ILE A N 1
ATOM 760 C CA . ILE A 1 95 ? -3.511 2.297 8.337 1.00 81.88 95 ILE A CA 1
ATOM 761 C C . ILE A 1 95 ? -2.967 2.176 9.755 1.00 81.88 95 ILE A C 1
ATOM 763 O O . ILE A 1 95 ? -3.598 2.599 10.720 1.00 81.88 95 ILE A O 1
ATOM 767 N N . ILE A 1 96 ? -1.745 1.648 9.880 1.00 75.56 96 ILE A N 1
ATOM 768 C CA . ILE A 1 96 ? -1.028 1.609 11.161 1.00 75.56 96 ILE A CA 1
ATOM 769 C C . ILE A 1 96 ? -0.903 3.034 11.714 1.00 75.56 96 ILE A C 1
ATOM 771 O O . ILE A 1 96 ? -0.222 3.882 11.127 1.00 75.56 96 ILE A O 1
ATOM 775 N N . ALA A 1 97 ? -1.535 3.275 12.862 1.00 69.19 97 ALA A N 1
ATOM 776 C CA . ALA A 1 97 ? -1.597 4.586 13.485 1.00 69.19 97 ALA A CA 1
ATOM 777 C C . ALA A 1 97 ? -0.199 5.094 13.864 1.00 69.19 97 ALA A C 1
ATOM 779 O O . ALA A 1 97 ? 0.681 4.329 14.275 1.00 69.19 97 ALA A O 1
ATOM 780 N N . PHE A 1 98 ? 0.005 6.409 13.754 1.00 64.88 98 PHE A N 1
ATOM 781 C CA . PHE A 1 98 ? 1.214 7.056 14.245 1.00 64.88 98 PHE A CA 1
ATOM 782 C C . PHE A 1 98 ? 1.052 7.404 15.719 1.00 64.88 98 PHE A C 1
ATOM 784 O O . PHE A 1 98 ? 0.079 8.027 16.143 1.00 64.88 98 PHE A O 1
ATOM 791 N N . LYS A 1 99 ? 2.055 7.022 16.498 1.00 62.34 99 LYS A N 1
ATOM 792 C CA . LYS A 1 99 ? 2.215 7.464 17.870 1.00 62.34 99 LYS A CA 1
ATOM 793 C C . LYS A 1 99 ? 2.666 8.918 17.791 1.00 62.34 99 LYS A C 1
ATOM 795 O O . LYS A 1 99 ? 3.826 9.152 17.484 1.00 62.34 99 LYS A O 1
ATOM 800 N N . GLY A 1 100 ? 1.735 9.862 17.934 1.00 66.56 100 GLY A N 1
ATOM 801 C CA . GLY A 1 100 ? 2.025 11.301 17.927 1.00 66.56 100 GLY A CA 1
ATOM 802 C C . GLY A 1 100 ? 2.914 11.707 19.110 1.00 66.56 100 GLY A C 1
ATOM 803 O O . GLY A 1 100 ? 3.927 11.083 19.396 1.00 66.56 100 GLY A O 1
ATOM 804 N N . ASN A 1 101 ? 2.507 12.710 19.884 1.00 62.09 101 ASN A N 1
ATOM 805 C CA . ASN A 1 101 ? 3.273 13.130 21.069 1.00 62.09 101 ASN A CA 1
ATOM 806 C C . ASN A 1 101 ? 3.122 12.189 22.288 1.00 62.09 101 ASN A C 1
ATOM 808 O O . ASN A 1 101 ? 3.650 12.470 23.362 1.00 62.09 101 ASN A O 1
ATOM 812 N N . ALA A 1 102 ? 2.397 11.074 22.157 1.00 66.31 102 ALA A N 1
ATOM 813 C CA . ALA A 1 102 ? 2.138 10.151 23.257 1.00 66.31 102 ALA A CA 1
ATOM 814 C C . ALA A 1 102 ? 3.311 9.184 23.497 1.00 66.31 102 ALA A C 1
ATOM 816 O O . ALA A 1 102 ? 3.835 8.565 22.572 1.00 66.31 102 ALA A O 1
ATOM 817 N N . LYS A 1 103 ? 3.683 8.969 24.768 1.00 68.94 103 LYS A N 1
ATOM 818 C CA . LYS A 1 103 ? 4.759 8.034 25.151 1.00 68.94 103 LYS A CA 1
ATOM 819 C C . LYS A 1 103 ? 4.431 6.563 24.897 1.00 68.94 103 LYS A C 1
ATOM 821 O O . LYS A 1 103 ? 5.375 5.792 24.736 1.00 68.94 103 LYS A O 1
ATOM 826 N N . GLN A 1 104 ? 3.159 6.158 24.812 1.00 73.38 104 GLN A N 1
ATOM 827 C CA . GLN A 1 104 ? 2.689 4.797 24.479 1.00 73.38 104 GLN A CA 1
ATOM 828 C C . GLN A 1 104 ? 1.315 4.854 23.781 1.00 73.38 104 GLN A C 1
ATOM 830 O O . GLN A 1 104 ? 0.609 5.850 23.910 1.00 73.38 104 GLN A O 1
ATOM 835 N N . PHE A 1 105 ? 0.964 3.816 23.013 1.00 72.75 105 PHE A N 1
ATOM 836 C CA . PHE A 1 105 ? -0.407 3.636 22.517 1.00 72.75 105 PHE A CA 1
ATOM 837 C C . PHE A 1 105 ? -1.306 3.139 23.650 1.00 72.75 105 PHE A C 1
ATOM 839 O O . PHE A 1 105 ? -0.825 2.456 24.556 1.00 72.75 105 PHE A O 1
ATOM 846 N N . SER A 1 106 ? -2.607 3.421 23.567 1.00 79.88 106 SER A N 1
ATOM 847 C CA . SER A 1 106 ? -3.583 2.722 24.404 1.00 79.88 106 SER A CA 1
ATOM 848 C C . SER A 1 106 ? -3.569 1.219 24.081 1.00 79.88 106 SER A C 1
ATOM 850 O O . SER A 1 106 ? -3.183 0.818 22.979 1.00 79.88 106 SER A O 1
ATOM 852 N N . CYS A 1 107 ? -3.997 0.372 25.023 1.00 80.31 107 CYS A N 1
ATOM 853 C CA . CYS A 1 107 ? -4.090 -1.077 24.791 1.00 80.31 107 CYS A CA 1
ATOM 854 C C . CYS A 1 107 ? -4.956 -1.392 23.555 1.00 80.31 107 CYS A C 1
ATOM 856 O O . CYS A 1 107 ? -4.588 -2.212 22.714 1.00 80.31 107 CYS A O 1
ATOM 858 N N . THR A 1 108 ? -6.064 -0.667 23.394 1.00 82.81 108 THR A N 1
ATOM 859 C CA . THR A 1 108 ? -6.988 -0.813 22.267 1.00 82.81 108 THR A CA 1
ATOM 860 C C . THR A 1 108 ? -6.329 -0.459 20.934 1.00 82.81 108 THR A C 1
ATOM 862 O O . THR A 1 108 ? -6.390 -1.250 19.992 1.00 82.81 108 THR A O 1
ATOM 865 N N . ASP A 1 109 ? -5.642 0.682 20.854 1.00 80.56 109 ASP A N 1
ATOM 866 C CA . ASP A 1 109 ? -4.976 1.115 19.617 1.00 80.56 109 ASP A CA 1
ATOM 867 C C . ASP A 1 109 ? -3.776 0.227 19.283 1.00 80.56 109 ASP A C 1
ATOM 869 O O . ASP A 1 109 ? -3.526 -0.096 18.121 1.00 80.56 109 ASP A O 1
ATOM 873 N N . ALA A 1 110 ? -3.053 -0.231 20.307 1.00 82.88 110 ALA A N 1
ATOM 874 C CA . ALA A 1 110 ? -1.969 -1.188 20.143 1.00 82.88 110 ALA A CA 1
ATOM 875 C C . ALA A 1 110 ? -2.476 -2.512 19.552 1.00 82.88 110 ALA A C 1
ATOM 877 O O . ALA A 1 110 ? -1.844 -3.057 18.645 1.00 82.88 110 ALA A O 1
ATOM 878 N N . ASN A 1 111 ? -3.628 -3.009 20.014 1.00 85.12 111 ASN A N 1
ATOM 879 C CA . ASN A 1 111 ? -4.234 -4.235 19.496 1.00 85.12 111 ASN A CA 1
ATOM 880 C C . ASN A 1 111 ? -4.687 -4.083 18.038 1.00 85.12 111 ASN A C 1
ATOM 882 O O . ASN A 1 111 ? -4.383 -4.957 17.223 1.00 85.12 111 ASN A O 1
ATOM 886 N N . LYS A 1 112 ? -5.319 -2.957 17.682 1.00 82.31 112 LYS A N 1
ATOM 887 C CA . LYS A 1 112 ? -5.694 -2.644 16.289 1.00 82.31 112 LYS A CA 1
ATOM 888 C C . LYS A 1 112 ? -4.471 -2.590 15.372 1.00 82.31 112 LYS A C 1
ATOM 890 O O . LYS A 1 112 ? -4.417 -3.288 14.361 1.00 82.31 112 LYS A O 1
ATOM 895 N N . ASN A 1 113 ? -3.427 -1.872 15.784 1.00 83.25 113 ASN A N 1
ATOM 896 C CA . ASN A 1 113 ? -2.165 -1.814 15.045 1.00 83.25 113 ASN A CA 1
ATOM 897 C C . ASN A 1 113 ? -1.519 -3.194 14.876 1.00 83.25 113 ASN A C 1
ATOM 899 O O . ASN A 1 113 ? -0.948 -3.498 13.823 1.00 83.25 113 ASN A O 1
ATOM 903 N N . ARG A 1 114 ? -1.605 -4.052 15.899 1.00 83.44 114 ARG A N 1
ATOM 904 C CA . ARG A 1 114 ? -1.077 -5.417 15.836 1.00 83.44 114 ARG A CA 1
ATOM 905 C C . ARG A 1 114 ? -1.859 -6.283 14.852 1.00 83.44 114 ARG A C 1
ATOM 907 O O . ARG A 1 114 ? -1.237 -7.077 14.153 1.00 83.44 114 ARG A O 1
ATOM 914 N N . ALA A 1 115 ? -3.179 -6.120 14.770 1.00 83.75 115 ALA A N 1
ATOM 915 C CA . ALA A 1 115 ? -4.013 -6.815 13.791 1.00 83.75 115 ALA A CA 1
ATOM 916 C C . ALA A 1 115 ? -3.633 -6.419 12.356 1.00 83.75 115 ALA A C 1
ATOM 918 O O . ALA A 1 115 ? -3.295 -7.287 11.552 1.00 83.75 115 ALA A O 1
ATOM 919 N N . VAL A 1 116 ? -3.552 -5.115 12.077 1.00 82.81 116 VAL A N 1
ATOM 920 C CA . VAL A 1 116 ? -3.097 -4.581 10.782 1.00 82.81 116 VAL A CA 1
ATOM 921 C C . VAL A 1 116 ? -1.699 -5.103 10.420 1.00 82.81 116 VAL A C 1
ATOM 923 O O . VAL A 1 116 ? -1.459 -5.569 9.305 1.00 82.81 116 VAL A O 1
ATOM 926 N N . SER A 1 117 ? -0.774 -5.105 11.384 1.00 82.06 117 SER A N 1
ATOM 927 C CA . SER A 1 117 ? 0.595 -5.593 11.174 1.00 82.06 117 SER A CA 1
ATOM 928 C C . SER A 1 117 ? 0.659 -7.093 10.864 1.00 82.06 117 SER A C 1
ATOM 930 O O . SER A 1 117 ? 1.508 -7.512 10.078 1.00 82.06 117 SER A O 1
ATOM 932 N N . LYS A 1 118 ? -0.230 -7.906 11.453 1.00 83.94 118 LYS A N 1
ATOM 933 C CA . LYS A 1 118 ? -0.325 -9.343 11.152 1.00 83.94 118 LYS A CA 1
ATOM 934 C C . LYS A 1 118 ? -0.793 -9.585 9.720 1.00 83.94 118 LYS A C 1
ATOM 936 O O . LYS A 1 118 ? -0.183 -10.391 9.030 1.00 83.94 118 LYS A O 1
ATOM 941 N N . VAL A 1 119 ? -1.816 -8.864 9.260 1.00 82.75 119 VAL A N 1
ATOM 942 C CA . VAL A 1 119 ? -2.322 -8.989 7.880 1.00 82.75 119 VAL A CA 1
ATOM 943 C C . VAL A 1 119 ? -1.245 -8.586 6.870 1.00 82.75 119 VAL A C 1
ATOM 945 O O . VAL A 1 119 ? -1.011 -9.280 5.882 1.00 82.75 119 VAL A O 1
ATOM 948 N N . ARG A 1 120 ? -0.502 -7.514 7.163 1.00 80.94 120 ARG A N 1
ATOM 949 C CA . ARG A 1 120 ? 0.612 -7.049 6.326 1.00 80.94 120 ARG A CA 1
ATOM 950 C C . ARG A 1 120 ? 1.728 -8.088 6.151 1.00 80.94 120 ARG A C 1
ATOM 952 O O . ARG A 1 120 ? 2.424 -8.056 5.135 1.00 80.94 120 ARG A O 1
ATOM 959 N N . TRP A 1 121 ? 1.940 -8.980 7.121 1.00 84.44 121 TRP A N 1
ATOM 960 C CA . TRP A 1 121 ? 3.070 -9.917 7.115 1.00 84.44 121 TRP A CA 1
ATOM 961 C C . TRP A 1 121 ? 3.175 -10.717 5.807 1.00 84.44 121 TRP A C 1
ATOM 963 O O . TRP A 1 121 ? 4.277 -10.890 5.289 1.00 84.44 121 TRP A O 1
ATOM 973 N N . VAL A 1 122 ? 2.037 -11.099 5.223 1.00 82.00 122 VAL A N 1
ATOM 974 C CA . VAL A 1 122 ? 1.957 -11.830 3.948 1.00 82.00 122 VAL A CA 1
ATOM 975 C C . VAL A 1 122 ? 2.636 -11.058 2.813 1.00 82.00 122 VAL A C 1
ATOM 977 O O . VAL A 1 122 ? 3.455 -11.616 2.085 1.00 82.00 122 VAL A O 1
ATOM 980 N N . VAL A 1 123 ? 2.353 -9.757 2.684 1.00 82.00 123 VAL A N 1
ATOM 981 C CA . VAL A 1 123 ? 2.968 -8.894 1.659 1.00 82.00 123 VAL A CA 1
ATOM 982 C C . VAL A 1 123 ? 4.485 -8.842 1.856 1.00 82.00 123 VAL A C 1
ATOM 984 O O . VAL A 1 123 ? 5.252 -8.960 0.900 1.00 82.00 123 VAL A O 1
ATOM 987 N N . GLY A 1 124 ? 4.925 -8.729 3.113 1.00 82.25 124 GLY A N 1
ATOM 988 C CA . GLY A 1 124 ? 6.341 -8.759 3.473 1.00 82.25 124 GLY A CA 1
ATOM 989 C C . GLY A 1 124 ? 7.026 -10.078 3.106 1.00 82.25 124 GLY A C 1
ATOM 990 O O . GLY A 1 124 ? 8.142 -10.051 2.588 1.00 82.25 124 GLY A O 1
ATOM 991 N N . ALA A 1 125 ? 6.356 -11.214 3.319 1.00 84.69 125 ALA A N 1
ATOM 992 C CA . ALA A 1 125 ? 6.865 -12.536 2.966 1.00 84.69 125 ALA A CA 1
ATOM 993 C C . ALA A 1 125 ? 7.041 -12.688 1.446 1.00 84.69 125 ALA A C 1
ATOM 995 O O . ALA A 1 125 ? 8.123 -13.056 0.989 1.00 84.69 125 ALA A O 1
ATOM 996 N N . VAL A 1 126 ? 6.030 -12.310 0.654 1.00 81.62 126 VAL A N 1
ATOM 997 C CA . VAL A 1 126 ? 6.091 -12.342 -0.820 1.00 81.62 126 VAL A CA 1
ATOM 998 C C . VAL A 1 126 ? 7.226 -11.457 -1.338 1.00 81.62 126 VAL A C 1
ATOM 1000 O O . VAL A 1 126 ? 8.045 -11.888 -2.151 1.00 81.62 126 VAL A O 1
ATOM 1003 N N . HIS A 1 127 ? 7.332 -10.227 -0.829 1.00 80.50 127 HIS A N 1
ATOM 1004 C CA . HIS A 1 127 ? 8.410 -9.309 -1.211 1.00 80.50 127 HIS A CA 1
ATOM 1005 C C . HIS A 1 127 ? 9.786 -9.814 -0.765 1.00 80.50 127 HIS A C 1
ATOM 1007 O O . HIS A 1 127 ? 10.775 -9.569 -1.454 1.00 80.50 127 HIS A O 1
ATOM 1013 N N . GLY A 1 128 ? 9.866 -10.521 0.363 1.00 83.44 128 GLY A N 1
ATOM 1014 C CA . GLY A 1 128 ? 11.079 -11.187 0.834 1.00 83.44 128 GLY A CA 1
ATOM 1015 C C . GLY A 1 128 ? 11.562 -12.269 -0.132 1.00 83.44 128 GLY A C 1
ATOM 1016 O O . GLY A 1 128 ? 12.732 -12.262 -0.507 1.00 83.44 128 GLY A O 1
ATOM 1017 N N . ILE A 1 129 ? 10.653 -13.126 -0.606 1.00 83.88 129 ILE A N 1
ATOM 1018 C CA . ILE A 1 129 ? 10.952 -14.179 -1.591 1.00 83.88 129 ILE A CA 1
ATOM 1019 C C . ILE A 1 129 ? 11.460 -13.566 -2.902 1.00 83.88 129 ILE A C 1
ATOM 1021 O O . ILE A 1 129 ? 12.484 -13.995 -3.432 1.00 83.88 129 ILE A O 1
ATOM 1025 N N . ILE A 1 130 ? 10.789 -12.523 -3.405 1.00 80.19 130 ILE A N 1
ATOM 1026 C CA . ILE A 1 130 ? 11.205 -11.819 -4.631 1.00 80.19 130 ILE A CA 1
ATOM 1027 C C . ILE A 1 130 ? 12.607 -11.230 -4.456 1.00 80.19 130 ILE A C 1
ATOM 1029 O O . ILE A 1 130 ? 13.468 -11.413 -5.313 1.00 80.19 130 ILE A O 1
ATOM 1033 N N . LYS A 1 131 ? 12.865 -10.567 -3.323 1.00 78.62 131 LYS A N 1
ATOM 1034 C CA . LYS A 1 131 ? 14.189 -10.013 -3.024 1.00 78.62 131 LYS A CA 1
ATOM 1035 C C . LYS A 1 131 ? 15.266 -11.078 -2.916 1.00 78.62 131 LYS A C 1
ATOM 1037 O O . LYS A 1 131 ? 16.392 -10.770 -3.255 1.00 78.62 131 LYS A O 1
ATOM 1042 N N . GLN A 1 132 ? 14.961 -12.272 -2.417 1.00 82.06 132 GLN A N 1
ATOM 1043 C CA . GLN A 1 132 ? 15.940 -13.355 -2.329 1.00 82.06 132 GLN A CA 1
ATOM 1044 C C . GLN A 1 132 ? 16.255 -13.945 -3.706 1.00 82.06 132 GLN A C 1
ATOM 1046 O O . GLN A 1 132 ? 17.404 -14.267 -3.980 1.00 82.06 132 GLN A O 1
ATOM 1051 N N . LYS A 1 133 ? 15.240 -14.086 -4.565 1.00 81.31 133 LYS A N 1
ATOM 1052 C CA . LYS A 1 133 ? 15.376 -14.732 -5.875 1.00 81.31 133 LYS A CA 1
ATOM 1053 C C . LYS A 1 133 ? 16.035 -13.843 -6.935 1.00 81.31 133 LYS A C 1
ATOM 1055 O O . LYS A 1 133 ? 16.685 -14.369 -7.828 1.00 81.31 133 LYS A O 1
ATOM 1060 N N . TYR A 1 134 ? 15.839 -12.528 -6.852 1.00 70.75 134 TYR A N 1
ATOM 1061 C CA . TYR A 1 134 ? 16.289 -11.563 -7.864 1.00 70.75 134 TYR A CA 1
ATOM 1062 C C . TYR A 1 134 ? 17.286 -10.525 -7.322 1.00 70.75 134 TYR A C 1
ATOM 1064 O O . TYR A 1 134 ? 17.431 -9.457 -7.920 1.00 70.75 134 TYR A O 1
ATOM 1072 N N . ARG A 1 135 ? 17.924 -10.797 -6.174 1.00 57.75 135 ARG A N 1
ATOM 1073 C CA . ARG A 1 135 ? 19.070 -10.005 -5.702 1.00 57.75 135 ARG A CA 1
ATOM 1074 C C . ARG A 1 135 ? 20.359 -10.420 -6.376 1.00 57.75 135 ARG A C 1
ATOM 1076 O O . ARG A 1 135 ? 20.525 -11.635 -6.600 1.00 57.75 135 ARG A O 1
#

InterPro domains:
  IPR027806 Harbinger transposase-derived nuclease domain [PF13359] (11-135)

Sequence (135 aa):
MEKSENFSYLKRSYCAHKHGLLVKPFTVCTTTGYVIDMFGRPYDGKSSDAKILMELFQQNTAFRNLFNPGDIMVLDRGFRDATTFLESMNIQVEIIAFKGNAKQFSCTDANKNRAVSKVRWVVGAVHGIIKQKYR

Radius of gyration: 17.25 Å; Cα contacts (8 Å, |Δi|>4): 130; chains: 1; bounding box: 46×28×55 Å